Protein AF-A0A2W1MLM8-F1 (afdb_monomer_lite)

Radius of gyration: 14.67 Å; chains: 1; bounding box: 28×30×43 Å

pLDDT: mean 94.56, std 5.57, range [64.62, 98.31]

Foldseek 3Di:
DDDDDDDDDDDLVRLVVVLVVLVVVLVVLCVVPVPDPVCVPPDPPCSVVVSCVVPVVSVVSVVSNVVSVVVSVD

Secondary structure (DSSP, 8-state):
-----------HHHHHHHHHHHHHHHHHHHHHHHT-GGGTTSPTTTHHHHHHHH-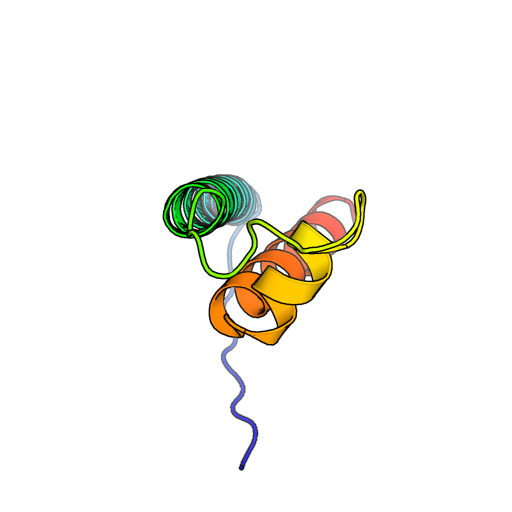HHHHHHHHHHHHHHHHHH-

Sequence (74 aa):
MPLLDVSIRLDRRQARSFLTFLHCQYQQAMSECWYSDRYRHTPEGFRGRQVLQDHPHIAGLVRLCRELSRQLDH

Structure (mmCIF, N/CA/C/O backbone):
data_AF-A0A2W1MLM8-F1
#
_entry.id   AF-A0A2W1MLM8-F1
#
loop_
_atom_site.group_PDB
_atom_site.id
_atom_site.type_symbol
_atom_site.label_atom_id
_atom_site.label_alt_id
_atom_site.label_comp_id
_atom_site.label_asym_id
_atom_site.label_entity_id
_atom_site.label_seq_id
_atom_site.pdbx_PDB_ins_code
_atom_site.Cartn_x
_atom_site.Cartn_y
_atom_site.Cartn_z
_atom_site.occupancy
_atom_site.B_iso_or_equiv
_atom_site.auth_seq_id
_atom_site.auth_comp_id
_atom_site.auth_asym_id
_atom_site.auth_atom_id
_atom_site.pdbx_PDB_model_num
ATOM 1 N N . MET A 1 1 ? 0.268 -23.716 -1.460 1.00 67.06 1 MET A N 1
ATOM 2 C CA . MET A 1 1 ? 0.991 -23.196 -0.277 1.00 67.06 1 MET A CA 1
ATOM 3 C C . MET A 1 1 ? -0.005 -23.006 0.858 1.00 67.06 1 MET A C 1
ATOM 5 O O . MET A 1 1 ? -1.148 -22.686 0.543 1.00 67.06 1 MET A O 1
ATOM 9 N N . PRO A 1 2 ? 0.378 -23.239 2.125 1.00 84.75 2 PRO A N 1
ATOM 10 C CA . PRO A 1 2 ? -0.513 -23.041 3.267 1.00 84.75 2 PRO A CA 1
ATOM 11 C C . PRO A 1 2 ? -0.774 -21.550 3.521 1.00 84.75 2 PRO A C 1
ATOM 13 O O . PRO A 1 2 ? 0.099 -20.714 3.291 1.00 84.75 2 PRO A O 1
ATOM 16 N N . LEU A 1 3 ? -1.985 -21.230 3.980 1.00 84.31 3 LEU A N 1
ATOM 17 C CA . LEU A 1 3 ? -2.359 -19.888 4.429 1.00 84.31 3 LEU A CA 1
ATOM 18 C C . LEU A 1 3 ? -1.912 -19.688 5.882 1.00 84.31 3 LEU A C 1
ATOM 20 O O . LEU A 1 3 ? -1.905 -20.637 6.664 1.00 84.31 3 LEU A O 1
ATOM 24 N N . LEU A 1 4 ? -1.556 -18.453 6.231 1.00 90.19 4 LEU A N 1
ATOM 25 C CA . LEU A 1 4 ? -1.162 -18.046 7.579 1.00 90.19 4 LEU A CA 1
ATOM 26 C C . LEU A 1 4 ? -2.048 -16.8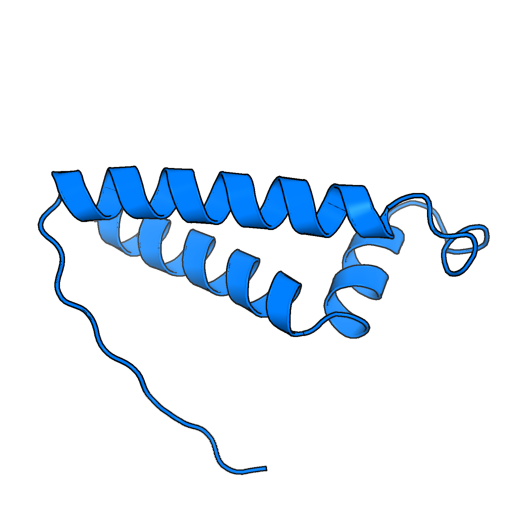77 8.022 1.00 90.19 4 LEU A C 1
ATOM 28 O O . LEU A 1 4 ? -2.340 -16.002 7.205 1.00 90.19 4 LEU A O 1
ATOM 32 N N . ASP A 1 5 ? -2.446 -16.866 9.295 1.00 90.88 5 ASP A N 1
ATOM 33 C CA . ASP A 1 5 ? -3.198 -15.767 9.909 1.00 90.88 5 ASP A CA 1
ATOM 34 C C . ASP A 1 5 ? -2.310 -14.973 10.872 1.00 90.88 5 ASP A C 1
ATOM 36 O O . ASP A 1 5 ? -1.525 -15.546 11.630 1.00 90.88 5 ASP A O 1
ATOM 40 N N . VAL A 1 6 ? -2.442 -13.648 10.833 1.00 89.00 6 VAL A N 1
ATOM 41 C CA . VAL A 1 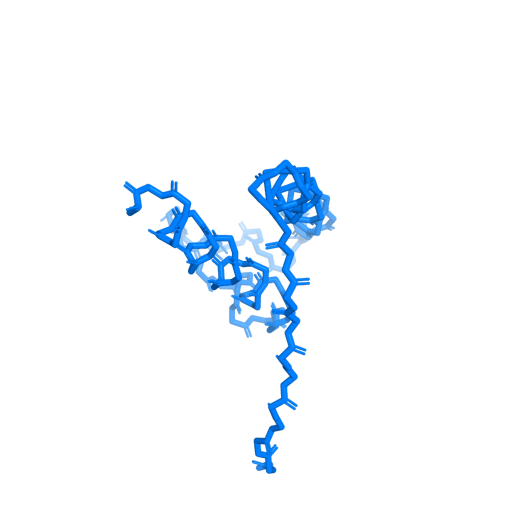6 ? -1.818 -12.728 11.785 1.00 89.00 6 VAL A CA 1
ATOM 42 C C . VAL A 1 6 ? -2.872 -11.715 12.210 1.00 89.00 6 VAL A C 1
ATOM 44 O O . VAL A 1 6 ? -3.395 -10.970 11.383 1.00 89.00 6 VAL A O 1
ATOM 47 N N . SER A 1 7 ? -3.140 -11.655 13.513 1.00 92.19 7 SER A N 1
ATOM 48 C CA . SER A 1 7 ? -4.130 -10.758 14.107 1.00 92.19 7 SER A CA 1
ATOM 49 C C . SER A 1 7 ? -3.456 -9.686 14.966 1.00 92.19 7 SER A C 1
ATOM 51 O O . SER A 1 7 ? -2.618 -9.994 15.813 1.00 92.19 7 SER A O 1
ATOM 53 N N . ILE A 1 8 ? -3.853 -8.425 14.783 1.00 91.94 8 ILE A N 1
ATOM 54 C CA . ILE A 1 8 ? -3.395 -7.281 15.585 1.00 91.94 8 ILE A CA 1
ATOM 55 C C . ILE A 1 8 ? -4.596 -6.532 16.167 1.00 91.94 8 ILE A C 1
ATOM 57 O O . ILE A 1 8 ? -5.652 -6.461 15.543 1.00 91.94 8 ILE A O 1
ATOM 61 N N . ARG A 1 9 ? -4.440 -5.961 17.365 1.00 95.69 9 ARG A N 1
ATOM 62 C CA . ARG A 1 9 ? -5.441 -5.083 17.986 1.00 95.69 9 ARG A CA 1
ATOM 63 C C . ARG A 1 9 ? -4.838 -3.701 18.150 1.00 95.69 9 ARG A C 1
ATOM 65 O O . ARG A 1 9 ? -3.798 -3.563 18.784 1.00 95.69 9 ARG A O 1
ATOM 72 N N . LEU A 1 10 ? -5.497 -2.709 17.571 1.00 96.50 10 LEU A N 1
ATOM 73 C CA . LEU A 1 10 ? -5.075 -1.316 17.588 1.00 96.50 10 LEU A CA 1
ATOM 74 C C . LEU A 1 10 ? -6.225 -0.466 18.118 1.00 96.50 10 LEU A C 1
ATOM 76 O O . LEU A 1 10 ? -7.387 -0.732 17.808 1.00 96.50 10 LEU A O 1
ATOM 80 N N . ASP A 1 11 ? -5.911 0.574 18.882 1.00 97.62 11 ASP A N 1
ATOM 81 C CA . ASP A 1 11 ? -6.889 1.629 19.131 1.00 97.62 11 ASP A CA 1
ATOM 82 C C . ASP A 1 11 ? -7.143 2.454 17.851 1.00 97.62 11 ASP A C 1
ATOM 84 O O . ASP A 1 11 ? -6.417 2.360 16.855 1.00 97.62 11 ASP A O 1
ATOM 88 N N . ARG A 1 12 ? -8.180 3.301 17.858 1.00 97.06 12 ARG A N 1
ATOM 89 C CA . ARG A 1 12 ? -8.579 4.070 16.665 1.00 97.06 12 ARG A CA 1
ATOM 90 C C . ARG A 1 12 ? -7.490 5.038 16.180 1.00 97.06 12 ARG A C 1
ATOM 92 O O . ARG A 1 12 ? -7.404 5.303 14.981 1.00 97.06 12 ARG A O 1
ATOM 99 N N . ARG A 1 13 ? -6.649 5.569 17.076 1.00 97.81 13 ARG A N 1
ATOM 100 C CA . ARG A 1 13 ? -5.537 6.464 16.716 1.00 97.81 13 ARG A CA 1
ATOM 101 C C . ARG A 1 13 ? -4.404 5.668 16.073 1.00 97.81 13 ARG A C 1
ATOM 103 O O . ARG A 1 13 ? -3.913 6.069 15.021 1.00 97.81 13 ARG A O 1
ATOM 110 N N . GLN A 1 14 ? -4.026 4.542 16.668 1.00 98.25 14 GLN A N 1
ATOM 111 C CA . GLN A 1 14 ? -3.028 3.622 16.132 1.00 98.25 14 GLN A CA 1
ATOM 112 C C . GLN A 1 14 ? -3.446 3.088 14.759 1.00 98.25 14 GLN A C 1
ATOM 114 O O . GLN A 1 14 ? -2.644 3.115 13.831 1.00 98.25 14 GLN A O 1
ATOM 119 N N . ALA A 1 15 ? -4.707 2.682 14.601 1.00 98.06 15 ALA A N 1
ATOM 120 C CA . ALA A 1 15 ? -5.256 2.196 13.338 1.00 98.06 15 ALA A CA 1
ATOM 121 C C . ALA A 1 15 ? -5.176 3.251 12.223 1.00 98.06 15 ALA A C 1
ATOM 123 O O . ALA A 1 15 ? -4.744 2.940 11.116 1.00 98.06 15 ALA A O 1
ATOM 124 N N . ARG A 1 16 ? -5.507 4.518 12.512 1.00 98.12 16 ARG A N 1
ATOM 125 C CA . ARG A 1 16 ? -5.359 5.617 11.539 1.00 98.12 16 ARG A CA 1
ATOM 126 C C . ARG A 1 16 ? -3.902 5.847 11.143 1.00 98.12 16 ARG A C 1
ATOM 128 O O . ARG A 1 16 ? -3.608 5.948 9.957 1.00 98.12 16 ARG A O 1
ATOM 135 N N . SER A 1 17 ? -2.988 5.889 12.112 1.00 98.31 17 SER A N 1
ATOM 136 C CA . SER A 1 17 ? -1.554 6.019 11.823 1.00 98.31 17 SER A CA 1
ATOM 137 C C . SER A 1 17 ? -1.027 4.839 11.007 1.00 98.31 17 SER A C 1
ATOM 139 O O . SER A 1 17 ? -0.235 5.029 10.086 1.00 98.31 17 SER A O 1
ATOM 141 N N . PHE A 1 18 ? -1.489 3.625 11.311 1.00 98.00 18 PHE A N 1
ATOM 142 C CA . PHE A 1 18 ? -1.099 2.425 10.585 1.00 98.00 18 PHE A CA 1
ATOM 143 C C . PHE A 1 18 ? -1.641 2.426 9.152 1.00 98.00 18 PHE A C 1
ATOM 145 O O . PHE A 1 18 ? -0.903 2.094 8.230 1.00 98.00 18 PHE A O 1
ATOM 152 N N . LEU A 1 19 ? -2.874 2.893 8.931 1.00 97.88 19 LEU A N 1
ATOM 153 C CA . LEU A 1 19 ? -3.420 3.089 7.587 1.00 97.88 19 LEU A CA 1
ATOM 154 C C . LEU A 1 19 ? -2.577 4.078 6.768 1.00 97.88 19 LEU A C 1
ATOM 156 O O . LEU A 1 19 ? -2.243 3.791 5.618 1.00 97.88 19 LEU A O 1
ATOM 160 N N . THR A 1 20 ? -2.171 5.205 7.364 1.00 98.31 20 THR A N 1
ATOM 161 C CA . THR A 1 20 ? -1.259 6.162 6.717 1.00 98.31 20 THR A CA 1
ATOM 162 C C . THR A 1 20 ? 0.071 5.504 6.354 1.00 98.31 20 THR A C 1
ATOM 164 O O . THR A 1 20 ? 0.543 5.652 5.228 1.00 98.31 20 THR A O 1
ATOM 167 N N . PHE A 1 21 ? 0.654 4.729 7.272 1.00 98.31 21 PHE A N 1
ATOM 168 C CA . PHE A 1 21 ? 1.876 3.975 7.006 1.00 98.31 21 PHE A CA 1
ATOM 169 C C . PHE A 1 21 ? 1.704 3.000 5.829 1.00 98.31 21 PHE A C 1
ATOM 171 O O . PHE A 1 21 ? 2.523 3.013 4.911 1.00 98.31 21 PHE A O 1
ATOM 178 N N . LEU A 1 22 ? 0.625 2.210 5.797 1.00 97.88 22 LEU A N 1
ATOM 179 C CA . LEU A 1 22 ? 0.341 1.273 4.703 1.00 97.88 22 LEU A CA 1
ATOM 180 C C . LEU A 1 22 ? 0.180 1.988 3.353 1.00 97.88 22 LEU A C 1
ATOM 182 O O . LEU A 1 22 ? 0.683 1.503 2.338 1.00 97.88 22 LEU A O 1
ATOM 186 N N . HIS A 1 23 ? -0.457 3.163 3.335 1.00 98.00 23 HIS A N 1
ATOM 187 C CA . HIS A 1 23 ? -0.532 4.011 2.144 1.00 98.00 23 HIS A CA 1
ATOM 188 C C . HIS A 1 23 ? 0.858 4.442 1.663 1.00 98.00 23 HIS A C 1
ATOM 190 O O . HIS A 1 23 ? 1.151 4.303 0.476 1.00 98.00 23 HIS A O 1
ATOM 196 N N . CYS A 1 24 ? 1.730 4.913 2.561 1.00 98.31 24 CYS A N 1
ATOM 197 C CA . CYS A 1 24 ? 3.109 5.267 2.215 1.00 98.31 24 CYS A CA 1
ATOM 198 C C . CYS A 1 24 ? 3.875 4.071 1.630 1.00 98.31 24 CYS A C 1
ATOM 200 O O . CYS A 1 24 ? 4.518 4.213 0.592 1.00 98.31 24 CYS A O 1
ATOM 202 N N . GLN A 1 25 ? 3.758 2.889 2.246 1.00 98.31 25 GLN A N 1
ATOM 203 C CA . GLN A 1 25 ? 4.402 1.666 1.753 1.00 98.31 25 GLN A CA 1
ATOM 204 C C . GLN A 1 25 ? 3.899 1.271 0.360 1.00 98.31 25 GLN A C 1
ATOM 206 O O . GLN A 1 25 ? 4.693 0.917 -0.506 1.00 98.31 25 GLN A O 1
ATOM 211 N N . TYR A 1 26 ? 2.589 1.371 0.113 1.00 97.81 26 TYR A N 1
ATOM 212 C CA . TYR A 1 26 ? 2.019 1.097 -1.206 1.00 97.81 26 TYR A CA 1
ATOM 213 C C . TYR A 1 26 ? 2.556 2.062 -2.269 1.00 97.81 26 TYR A C 1
ATOM 215 O O . TYR A 1 26 ? 2.963 1.621 -3.341 1.00 97.81 26 TYR A O 1
ATOM 223 N N . GLN A 1 27 ? 2.579 3.365 -1.974 1.00 97.12 27 GLN A N 1
ATOM 224 C CA . GLN A 1 27 ? 3.070 4.379 -2.912 1.00 97.12 27 GLN A CA 1
ATOM 225 C C . GLN A 1 27 ? 4.548 4.170 -3.244 1.00 97.12 27 GLN A C 1
ATOM 227 O O . GLN A 1 27 ? 4.927 4.253 -4.410 1.00 97.12 27 GLN A O 1
ATOM 232 N N . GLN A 1 28 ? 5.362 3.852 -2.236 1.00 97.62 28 GLN A N 1
ATOM 233 C CA . GLN A 1 28 ? 6.773 3.542 -2.429 1.00 97.62 28 GLN A CA 1
ATOM 234 C C . GLN A 1 28 ? 6.965 2.279 -3.283 1.00 97.62 28 GLN A C 1
ATOM 236 O O . GLN A 1 28 ? 7.664 2.320 -4.288 1.00 97.62 28 GLN A O 1
ATOM 241 N N . ALA A 1 29 ? 6.295 1.174 -2.952 1.00 97.06 29 ALA A N 1
ATOM 242 C CA . ALA A 1 29 ? 6.442 -0.068 -3.713 1.00 97.06 29 ALA A CA 1
ATOM 243 C C . ALA A 1 29 ? 5.956 0.075 -5.168 1.00 97.06 29 ALA A C 1
ATOM 245 O O . ALA A 1 29 ? 6.551 -0.471 -6.098 1.00 97.06 29 ALA A O 1
ATOM 246 N N . MET A 1 30 ? 4.881 0.838 -5.389 1.00 96.44 30 MET A N 1
ATOM 247 C CA . MET A 1 30 ? 4.412 1.157 -6.735 1.00 96.44 30 MET A CA 1
ATOM 248 C C . MET A 1 30 ? 5.425 2.010 -7.496 1.00 96.44 30 MET A C 1
ATOM 250 O O . MET A 1 30 ? 5.699 1.705 -8.652 1.00 96.44 30 MET A O 1
ATOM 254 N N . SER A 1 31 ? 6.001 3.050 -6.884 1.00 95.69 31 SER A N 1
ATOM 255 C CA . SER A 1 31 ? 6.952 3.930 -7.574 1.00 95.69 31 SER A CA 1
ATOM 256 C C . SER A 1 31 ? 8.219 3.191 -8.013 1.00 95.69 31 SER A C 1
ATOM 258 O O . SER A 1 31 ? 8.707 3.437 -9.116 1.00 95.69 31 SER A O 1
ATOM 260 N N . GLU A 1 32 ? 8.684 2.227 -7.215 1.00 94.81 32 GLU A N 1
ATOM 261 C CA . GLU A 1 32 ? 9.847 1.383 -7.515 1.00 94.81 32 GLU A CA 1
ATOM 262 C C . GLU A 1 32 ? 9.661 0.520 -8.774 1.00 94.81 32 GLU A C 1
ATOM 264 O O . GLU A 1 32 ? 10.624 0.258 -9.495 1.00 94.81 32 GLU A O 1
ATOM 269 N N . CYS A 1 33 ? 8.432 0.093 -9.083 1.00 94.19 33 CYS A N 1
ATOM 270 C CA . CYS A 1 33 ? 8.161 -0.785 -10.226 1.00 94.19 33 CYS A CA 1
ATOM 271 C C . CYS A 1 33 ? 7.431 -0.102 -11.393 1.00 94.19 33 CYS A C 1
ATOM 273 O O . CYS A 1 33 ? 7.460 -0.623 -12.510 1.00 94.19 33 CYS A O 1
ATOM 275 N N . TRP A 1 34 ? 6.809 1.063 -11.182 1.00 92.75 34 TRP A N 1
ATOM 276 C CA . TRP A 1 34 ? 5.925 1.705 -12.164 1.00 92.75 34 TRP A CA 1
ATOM 277 C C . TRP A 1 34 ? 6.604 2.027 -13.498 1.00 92.75 34 TRP A C 1
ATOM 279 O O . TRP A 1 34 ? 5.980 1.912 -14.556 1.00 92.75 34 TRP A O 1
ATOM 289 N N . TYR A 1 35 ? 7.881 2.408 -13.447 1.00 89.62 35 TYR A N 1
ATOM 290 C CA . TYR A 1 35 ? 8.686 2.768 -14.617 1.00 89.62 35 TYR A CA 1
ATOM 291 C C . TYR A 1 35 ? 9.592 1.635 -15.107 1.00 89.62 35 TYR A C 1
ATOM 293 O O . TYR A 1 35 ? 10.438 1.859 -15.967 1.00 89.62 35 TYR A O 1
ATOM 301 N N . SER A 1 36 ? 9.423 0.417 -14.583 1.00 93.56 36 SER A N 1
ATOM 302 C CA . SER A 1 36 ? 10.162 -0.740 -15.078 1.00 93.56 36 SER A CA 1
ATOM 303 C C . SER A 1 36 ? 9.831 -1.004 -16.549 1.00 93.56 36 SER A C 1
ATOM 305 O O . SER A 1 36 ? 8.660 -1.078 -16.936 1.00 93.56 36 SER A O 1
ATOM 307 N N . ASP A 1 37 ? 10.870 -1.241 -17.353 1.00 94.31 37 ASP A N 1
ATOM 308 C CA . ASP A 1 37 ? 10.752 -1.599 -18.771 1.00 94.31 37 ASP A CA 1
ATOM 309 C C . ASP A 1 37 ? 9.880 -2.842 -19.003 1.00 94.31 37 ASP A C 1
ATOM 311 O O . ASP A 1 37 ? 9.255 -2.967 -20.058 1.00 94.31 37 ASP A O 1
ATOM 315 N N . ARG A 1 38 ? 9.745 -3.710 -17.987 1.00 94.00 38 ARG A N 1
ATOM 316 C CA . ARG A 1 38 ? 8.830 -4.862 -17.980 1.00 94.00 38 ARG A CA 1
ATOM 317 C C . ARG A 1 38 ? 7.401 -4.487 -18.374 1.00 94.00 38 ARG A C 1
ATOM 319 O O . ARG A 1 38 ? 6.723 -5.279 -19.020 1.00 94.00 38 ARG A O 1
ATOM 326 N N . TYR A 1 39 ? 6.952 -3.286 -18.012 1.00 94.62 39 TYR A N 1
ATOM 327 C CA . TYR A 1 39 ? 5.589 -2.818 -18.258 1.00 94.62 39 TYR A CA 1
ATOM 328 C C . TYR A 1 39 ? 5.499 -1.790 -19.393 1.00 94.62 39 TYR A C 1
ATOM 330 O O . TYR A 1 39 ? 4.458 -1.145 -19.554 1.00 94.62 39 TYR A O 1
ATOM 338 N N . ARG A 1 40 ? 6.573 -1.589 -20.176 1.00 92.81 40 ARG A N 1
ATOM 339 C CA . ARG A 1 40 ? 6.635 -0.577 -21.250 1.00 92.81 40 ARG A CA 1
ATOM 340 C C . ARG A 1 40 ? 5.538 -0.775 -22.297 1.00 92.81 40 ARG A C 1
ATOM 342 O O . ARG A 1 40 ? 4.956 0.206 -22.744 1.00 92.81 40 ARG A O 1
ATOM 349 N N . HIS A 1 41 ? 5.250 -2.026 -22.651 1.00 95.00 41 HIS A N 1
ATOM 350 C CA . HIS A 1 41 ? 4.268 -2.389 -23.680 1.00 95.00 41 HIS A CA 1
ATOM 351 C C . HIS A 1 41 ? 2.914 -2.827 -23.106 1.00 95.00 41 HIS A C 1
ATOM 353 O O . HIS A 1 41 ? 2.052 -3.289 -23.852 1.00 95.00 41 HIS A O 1
ATOM 359 N N . THR A 1 42 ? 2.713 -2.704 -21.790 1.00 94.44 42 THR A N 1
ATOM 360 C CA . THR A 1 42 ? 1.426 -3.032 -21.176 1.00 94.44 42 THR A CA 1
ATOM 361 C C . THR A 1 42 ? 0.364 -2.041 -21.667 1.00 94.44 42 THR A C 1
ATOM 363 O O . THR A 1 42 ? 0.600 -0.833 -21.573 1.00 94.44 42 THR A O 1
ATOM 366 N N . PRO A 1 43 ? -0.803 -2.512 -22.150 1.00 95.38 43 PRO A N 1
ATOM 367 C CA . PRO A 1 43 ? -1.882 -1.632 -22.581 1.00 95.38 43 PRO A CA 1
ATOM 368 C C . PRO A 1 43 ? -2.303 -0.642 -21.489 1.00 95.38 43 PRO A C 1
ATOM 370 O O . PRO A 1 43 ? -2.248 -0.945 -20.289 1.00 95.38 43 PRO A O 1
ATOM 373 N N . GLU A 1 44 ? -2.751 0.540 -21.909 1.00 92.06 44 GLU A N 1
ATOM 374 C CA . GLU A 1 44 ? -3.214 1.580 -20.993 1.00 92.06 44 GLU A CA 1
ATOM 375 C C . GLU A 1 44 ? -4.330 1.052 -20.076 1.00 92.06 44 GLU A C 1
ATOM 377 O O . GLU A 1 44 ? -5.176 0.256 -20.478 1.00 92.06 44 GLU A O 1
ATOM 382 N N . GLY A 1 45 ? -4.284 1.434 -18.798 1.00 92.69 45 GLY A N 1
ATOM 383 C CA . GLY A 1 45 ? -5.212 0.945 -17.774 1.00 92.69 45 GLY A CA 1
ATOM 384 C C . GLY A 1 45 ? -4.887 -0.441 -17.195 1.00 92.69 45 GLY A C 1
ATOM 385 O O . GLY A 1 45 ? -5.387 -0.771 -16.121 1.00 92.69 45 GLY A O 1
ATOM 386 N N . PHE A 1 46 ? -4.004 -1.237 -17.813 1.00 95.81 46 PHE A N 1
ATOM 387 C CA . PHE A 1 46 ? -3.669 -2.584 -17.318 1.00 95.81 46 PHE A CA 1
ATOM 388 C C . PHE A 1 46 ? -2.383 -2.657 -16.492 1.00 95.81 46 PHE A C 1
ATOM 390 O O . PHE A 1 46 ? -2.208 -3.623 -15.745 1.00 95.81 46 PHE A O 1
ATOM 397 N N . ARG A 1 47 ? -1.512 -1.638 -16.555 1.00 95.19 47 ARG A N 1
ATOM 398 C CA . ARG A 1 47 ? -0.220 -1.631 -15.838 1.00 95.19 47 ARG A CA 1
ATOM 399 C C . ARG A 1 47 ? -0.376 -1.918 -14.347 1.00 95.19 47 ARG A C 1
ATOM 401 O O . ARG A 1 47 ? 0.278 -2.820 -13.838 1.00 95.19 47 ARG A O 1
ATOM 408 N N . GLY A 1 48 ? -1.284 -1.217 -13.666 1.00 94.06 48 GLY A N 1
ATOM 409 C CA . GLY A 1 48 ? -1.525 -1.433 -12.236 1.00 94.06 48 GLY A CA 1
ATOM 410 C C . GLY A 1 48 ? -1.938 -2.873 -11.924 1.00 94.06 48 GLY A C 1
ATOM 411 O O . GLY A 1 48 ? -1.386 -3.494 -11.023 1.00 94.06 48 GLY A O 1
ATOM 412 N N . ARG A 1 49 ? -2.848 -3.451 -12.717 1.00 95.00 49 ARG A N 1
ATOM 413 C CA . ARG A 1 49 ? -3.273 -4.847 -12.540 1.00 95.00 49 ARG A CA 1
ATOM 414 C C . ARG A 1 49 ? -2.109 -5.823 -12.717 1.00 95.00 49 ARG A C 1
ATOM 416 O O . ARG A 1 49 ? -2.006 -6.765 -11.937 1.00 95.00 49 ARG A O 1
ATOM 423 N N . GLN A 1 50 ? -1.259 -5.598 -13.715 1.00 96.25 50 GLN A N 1
ATOM 424 C CA . GLN A 1 50 ? -0.123 -6.473 -13.995 1.00 96.25 50 GLN A CA 1
ATOM 425 C C . GLN A 1 50 ? 0.944 -6.384 -12.893 1.00 96.25 50 GLN A C 1
ATOM 427 O O . GLN A 1 50 ? 1.388 -7.415 -12.399 1.00 96.25 50 GLN A O 1
ATOM 432 N N . VAL A 1 51 ? 1.243 -5.176 -12.403 1.00 96.31 51 VAL A N 1
ATOM 433 C CA . VAL A 1 51 ? 2.114 -4.962 -11.235 1.00 96.31 51 VAL A CA 1
ATOM 434 C C . VAL A 1 51 ? 1.607 -5.732 -10.011 1.00 96.31 51 VAL A C 1
ATOM 436 O O . VAL A 1 51 ? 2.375 -6.428 -9.357 1.00 96.31 51 VAL A O 1
ATOM 439 N N . LEU A 1 52 ? 0.307 -5.669 -9.706 1.00 96.31 52 LEU A N 1
ATOM 440 C CA . LEU A 1 52 ? -0.259 -6.376 -8.548 1.00 96.31 52 LEU A CA 1
ATOM 441 C C . LEU A 1 52 ? -0.223 -7.908 -8.688 1.00 96.31 52 LEU A C 1
ATOM 443 O O . LEU A 1 52 ? -0.187 -8.606 -7.675 1.00 96.31 52 LEU A O 1
ATOM 447 N N . GLN A 1 53 ? -0.254 -8.432 -9.916 1.00 95.94 53 GLN A N 1
ATOM 448 C CA . GLN A 1 53 ? -0.092 -9.865 -10.188 1.00 95.94 53 GLN A CA 1
ATOM 449 C C . GLN A 1 53 ? 1.364 -10.305 -10.015 1.00 95.94 53 GLN A C 1
ATOM 451 O O . GLN A 1 53 ? 1.619 -11.339 -9.402 1.00 95.94 53 GLN A O 1
ATOM 456 N N . ASP A 1 54 ? 2.301 -9.498 -10.511 1.00 96.31 54 ASP A N 1
ATOM 457 C CA . ASP A 1 54 ? 3.736 -9.780 -10.468 1.00 96.31 54 ASP A CA 1
ATOM 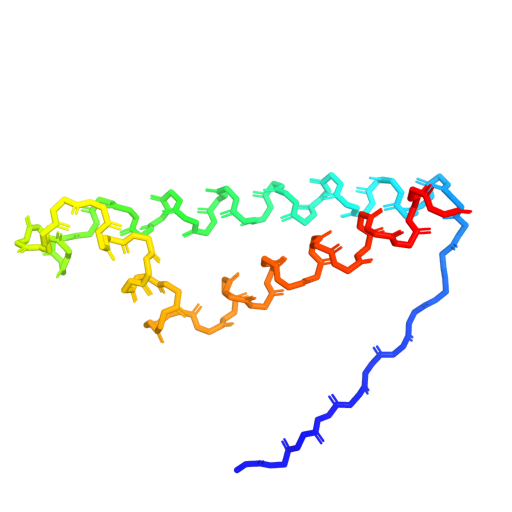458 C C . ASP A 1 54 ? 4.340 -9.570 -9.065 1.00 96.31 54 ASP A C 1
ATOM 460 O O . ASP A 1 54 ? 5.309 -10.234 -8.693 1.00 96.31 54 ASP A O 1
ATOM 464 N N . HIS A 1 55 ? 3.750 -8.683 -8.257 1.00 96.25 55 HIS A N 1
ATOM 465 C CA . HIS A 1 55 ? 4.236 -8.301 -6.931 1.00 96.25 55 HIS A CA 1
ATOM 466 C C . HIS A 1 55 ? 3.164 -8.547 -5.844 1.00 96.25 55 HIS A C 1
ATOM 468 O O . HIS A 1 55 ? 2.476 -7.617 -5.405 1.00 96.25 55 HIS A O 1
ATOM 474 N N . PRO A 1 56 ? 3.020 -9.792 -5.341 1.00 94.56 56 PRO A N 1
ATOM 475 C CA . PRO A 1 56 ? 1.921 -10.177 -4.447 1.00 94.56 56 PRO A CA 1
ATOM 476 C C . PRO A 1 56 ? 1.914 -9.447 -3.094 1.00 94.56 56 PRO A C 1
ATOM 478 O O . PRO A 1 56 ? 0.856 -9.317 -2.474 1.00 94.56 56 PRO A O 1
ATOM 481 N N . HIS A 1 57 ? 3.062 -8.934 -2.641 1.00 95.31 57 HIS A N 1
ATOM 482 C CA . HIS A 1 57 ? 3.153 -8.110 -1.434 1.00 95.31 57 HIS A CA 1
ATOM 483 C C . HIS A 1 57 ? 2.466 -6.742 -1.614 1.00 95.31 57 HIS A C 1
ATOM 485 O O . HIS A 1 57 ? 1.787 -6.291 -0.694 1.00 95.31 57 HIS A O 1
ATOM 491 N N . ILE A 1 58 ? 2.526 -6.129 -2.807 1.00 97.62 58 ILE A N 1
ATOM 492 C CA . ILE A 1 58 ? 1.810 -4.876 -3.119 1.00 97.62 58 ILE A CA 1
ATOM 493 C C . ILE A 1 58 ? 0.298 -5.122 -3.124 1.00 97.62 58 ILE A C 1
ATOM 495 O O . ILE A 1 58 ? -0.467 -4.354 -2.543 1.00 97.62 58 ILE A O 1
ATOM 499 N N . ALA A 1 59 ? -0.146 -6.246 -3.697 1.00 96.94 59 ALA A N 1
ATOM 500 C CA . ALA A 1 59 ? -1.545 -6.665 -3.601 1.00 96.94 59 ALA A CA 1
ATOM 501 C C . ALA A 1 59 ? -1.982 -6.892 -2.141 1.00 96.94 59 ALA A C 1
AT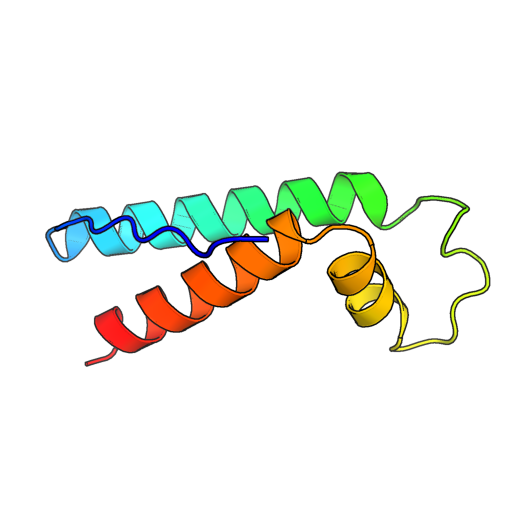OM 503 O O . ALA A 1 59 ? -3.124 -6.601 -1.783 1.00 96.94 59 ALA A O 1
ATOM 504 N N . GLY A 1 60 ? -1.072 -7.379 -1.290 1.00 95.88 60 GLY A N 1
ATOM 505 C CA . GLY A 1 60 ? -1.255 -7.451 0.159 1.00 95.88 60 GLY A CA 1
ATOM 506 C C . GLY A 1 60 ? -1.509 -6.080 0.785 1.00 95.88 60 GLY A C 1
ATOM 507 O O . GLY A 1 60 ? -2.512 -5.923 1.476 1.00 95.88 60 GLY A O 1
A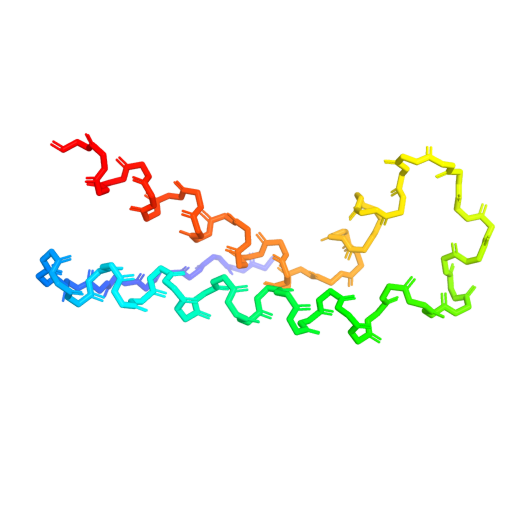TOM 508 N N . LEU A 1 61 ? -0.676 -5.079 0.479 1.00 97.56 61 LEU A N 1
ATOM 509 C CA . LEU A 1 61 ? -0.847 -3.704 0.967 1.00 97.56 61 LEU A CA 1
ATOM 510 C C . LEU A 1 61 ? -2.208 -3.121 0.570 1.00 97.56 61 LEU A C 1
ATOM 512 O O . LEU A 1 61 ? -2.915 -2.602 1.427 1.00 97.56 61 LEU A O 1
ATOM 516 N N . VAL A 1 62 ? -2.632 -3.283 -0.690 1.00 97.31 62 VAL A N 1
ATOM 517 C CA . VAL A 1 62 ? -3.956 -2.814 -1.149 1.00 97.31 62 VAL A CA 1
ATOM 518 C C . VAL A 1 62 ? -5.087 -3.463 -0.349 1.00 97.31 62 VAL A C 1
ATOM 520 O O . VAL A 1 62 ? -6.020 -2.776 0.067 1.00 97.31 62 VAL A O 1
ATOM 523 N N . ARG A 1 63 ? -5.022 -4.782 -0.121 1.00 96.12 63 ARG A N 1
ATOM 524 C CA . ARG A 1 63 ? -6.032 -5.499 0.674 1.00 96.12 63 ARG A CA 1
ATOM 525 C C . ARG A 1 63 ? -6.059 -5.014 2.124 1.00 96.12 63 ARG A C 1
ATOM 527 O O . ARG A 1 63 ? -7.146 -4.769 2.638 1.00 96.12 63 ARG A O 1
ATOM 534 N N . LEU A 1 64 ? -4.892 -4.828 2.742 1.00 95.88 64 LEU A N 1
ATOM 535 C CA . LEU A 1 64 ? -4.772 -4.326 4.113 1.00 95.88 64 LEU A CA 1
ATOM 536 C C . LEU A 1 64 ? -5.323 -2.904 4.251 1.00 95.88 64 LEU A C 1
ATOM 538 O O . LEU A 1 64 ? -6.116 -2.661 5.155 1.00 95.88 64 LEU A O 1
ATOM 542 N N . CYS A 1 65 ? -4.974 -1.990 3.337 1.00 97.44 65 CYS A N 1
ATOM 543 C CA . CYS A 1 65 ? -5.525 -0.634 3.328 1.00 97.44 65 CYS A CA 1
ATOM 544 C C . CYS A 1 65 ? -7.053 -0.660 3.241 1.00 97.44 65 CYS A C 1
ATOM 546 O O . CYS A 1 65 ? -7.723 -0.021 4.043 1.00 97.44 65 CYS A O 1
ATOM 548 N N . ARG A 1 66 ? -7.618 -1.427 2.296 1.00 96.81 66 ARG A N 1
ATOM 549 C CA . ARG A 1 66 ? -9.077 -1.505 2.105 1.00 96.81 66 ARG A CA 1
ATOM 550 C C . ARG A 1 66 ? -9.788 -2.049 3.336 1.00 96.81 66 ARG A C 1
ATOM 552 O O . ARG A 1 66 ? -10.806 -1.492 3.733 1.00 96.81 66 ARG A O 1
ATOM 559 N N . GLU A 1 67 ? -9.263 -3.118 3.923 1.00 96.00 67 GLU A N 1
ATOM 560 C CA . GLU A 1 67 ? -9.879 -3.745 5.087 1.00 96.00 67 GLU A CA 1
ATOM 561 C C . GLU A 1 67 ? -9.782 -2.857 6.333 1.00 96.00 67 GLU A C 1
ATOM 563 O O . GLU A 1 67 ? -10.775 -2.678 7.034 1.00 96.00 67 GLU A O 1
ATOM 568 N N . LEU A 1 68 ? -8.630 -2.226 6.572 1.00 96.50 68 LEU A N 1
ATOM 569 C CA . LEU A 1 68 ? -8.457 -1.321 7.705 1.00 96.50 68 LEU A CA 1
ATOM 570 C C . LEU A 1 68 ? -9.293 -0.041 7.562 1.00 96.50 68 LEU A C 1
ATOM 572 O O . LEU A 1 68 ? -9.912 0.378 8.537 1.00 96.50 68 LEU A O 1
ATOM 576 N N . SER A 1 69 ? -9.365 0.554 6.363 1.00 97.25 69 SER A N 1
ATOM 577 C CA . SER A 1 69 ? -10.260 1.690 6.093 1.00 97.25 69 SER A CA 1
ATOM 578 C C . SER A 1 69 ? -11.713 1.321 6.370 1.00 97.25 69 SER A C 1
ATOM 580 O O . SER A 1 69 ? -12.392 2.025 7.109 1.00 97.25 69 SER A O 1
ATOM 582 N N . ARG A 1 70 ? -12.165 0.161 5.870 1.00 96.69 70 ARG A N 1
ATOM 583 C CA . ARG A 1 70 ? -13.520 -0.343 6.119 1.00 96.69 70 ARG A CA 1
ATOM 584 C C . ARG A 1 70 ? -13.807 -0.462 7.618 1.00 96.69 70 ARG A C 1
ATOM 586 O O . ARG A 1 70 ? -14.862 -0.036 8.063 1.00 96.69 70 ARG A O 1
ATOM 593 N N . GLN A 1 71 ? -12.880 -1.012 8.403 1.00 95.56 71 GLN A N 1
ATOM 594 C CA . GLN A 1 71 ? -13.042 -1.126 9.858 1.00 95.56 71 GLN A CA 1
ATOM 595 C C . GLN A 1 71 ? -13.015 0.227 10.590 1.00 95.56 71 GLN A C 1
ATOM 597 O O . GLN A 1 71 ? -13.603 0.341 11.659 1.00 95.56 71 GLN A O 1
ATOM 602 N N . LEU A 1 72 ? -12.336 1.241 10.044 1.00 95.56 72 LEU A N 1
ATOM 603 C CA . LEU A 1 72 ? -12.271 2.593 10.609 1.00 95.56 72 LEU A CA 1
ATOM 604 C C . LEU A 1 72 ? -13.498 3.460 10.296 1.00 95.56 72 LEU A C 1
ATOM 606 O O . LEU A 1 72 ? -13.743 4.414 11.043 1.00 95.56 72 LEU A O 1
ATOM 610 N N . ASP A 1 73 ? -14.211 3.169 9.207 1.00 91.88 73 ASP A N 1
ATOM 611 C CA . ASP A 1 73 ? -15.429 3.874 8.781 1.00 91.88 73 ASP A CA 1
ATOM 612 C C . ASP A 1 73 ? -16.700 3.354 9.481 1.00 91.88 73 ASP A C 1
ATOM 614 O O . ASP A 1 73 ? -17.714 4.055 9.515 1.00 91.88 73 ASP A O 1
ATOM 618 N N . HIS A 1 74 ? -16.633 2.154 10.066 1.00 64.62 74 HIS A N 1
ATOM 619 C CA . HIS A 1 74 ? -17.637 1.607 10.984 1.00 64.62 74 HIS A CA 1
ATOM 620 C C . HIS A 1 74 ? -17.399 2.057 12.446 1.00 64.62 74 HIS A C 1
ATOM 622 O O . HIS A 1 74 ? -18.373 1.958 13.222 1.00 64.62 74 HIS A O 1
#